Protein AF-A0AAD8PUP1-F1 (afdb_monomer_lite)

Secondary structure (DSSP, 8-state):
---SSEE-SS-SSEEP--TT--SSS-SSS-SS-HHHHHHHHHHHHHHH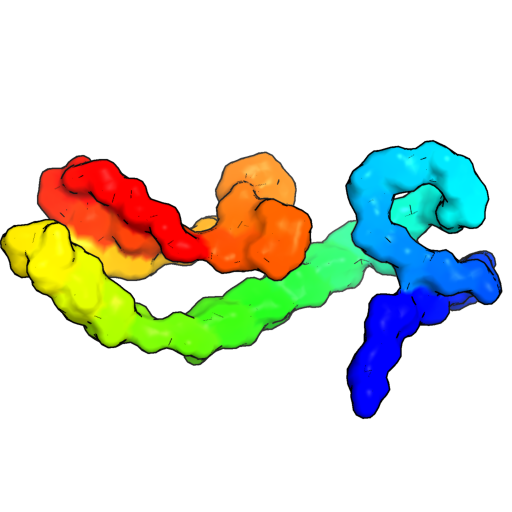HTT--HHHHHHHHHHHTTT--EEEEPPS-SSSTT--EETTEE--EEEETT-PPPEE-

Structure (mmCIF, N/CA/C/O backbone):
data_AF-A0AAD8PUP1-F1
#
_entry.id   AF-A0AAD8PUP1-F1
#
loop_
_atom_site.group_PDB
_atom_site.id
_atom_site.type_symbol
_atom_site.label_atom_id
_atom_site.label_alt_id
_atom_site.label_comp_id
_atom_site.label_asym_id
_atom_site.label_entity_id
_atom_site.label_seq_id
_atom_site.pdbx_PDB_ins_code
_atom_site.Cartn_x
_atom_site.Cartn_y
_atom_site.Cartn_z
_atom_site.occupancy
_atom_site.B_iso_or_equiv
_atom_site.auth_seq_id
_atom_site.auth_comp_id
_atom_site.auth_asym_id
_atom_site.auth_atom_id
_atom_site.pdbx_PDB_model_num
ATOM 1 N N . MET A 1 1 ? 16.115 -21.205 -10.615 1.00 34.59 1 MET A N 1
ATOM 2 C CA . MET A 1 1 ? 16.783 -20.201 -9.761 1.00 34.59 1 MET A CA 1
ATOM 3 C C . MET A 1 1 ? 16.860 -18.919 -10.560 1.00 34.59 1 MET A C 1
ATOM 5 O O . MET A 1 1 ? 17.543 -18.907 -11.572 1.00 34.59 1 MET A O 1
ATOM 9 N N . THR A 1 2 ? 16.087 -17.904 -10.184 1.00 38.31 2 THR A N 1
ATOM 10 C CA . THR A 1 2 ? 16.149 -16.584 -10.823 1.00 38.31 2 THR A CA 1
ATOM 11 C C . THR A 1 2 ? 17.519 -15.988 -10.531 1.00 38.31 2 THR A C 1
ATOM 13 O O . THR A 1 2 ? 17.938 -15.977 -9.370 1.00 38.31 2 THR A O 1
ATOM 16 N N . ASP A 1 3 ? 18.233 -15.577 -11.574 1.00 38.59 3 ASP A N 1
ATOM 17 C CA . ASP A 1 3 ? 19.596 -15.082 -11.439 1.00 38.59 3 ASP A CA 1
ATOM 18 C C . ASP A 1 3 ? 19.605 -13.853 -10.519 1.00 38.59 3 ASP A C 1
ATOM 20 O O . ASP A 1 3 ? 18.879 -12.881 -10.740 1.00 38.59 3 ASP A O 1
ATOM 24 N N . ARG A 1 4 ? 20.364 -13.931 -9.420 1.00 44.91 4 ARG A N 1
ATOM 25 C CA . ARG A 1 4 ? 20.435 -12.855 -8.413 1.00 44.91 4 ARG A CA 1
ATOM 26 C C . ARG A 1 4 ? 21.260 -11.671 -8.915 1.00 44.91 4 ARG A C 1
ATOM 28 O O . ARG A 1 4 ? 21.250 -10.612 -8.286 1.00 44.91 4 ARG A O 1
ATOM 35 N N . PHE A 1 5 ? 21.961 -11.848 -10.033 1.00 44.34 5 PHE A N 1
ATOM 36 C CA . PHE A 1 5 ? 22.876 -10.875 -10.598 1.00 44.34 5 PHE A CA 1
ATOM 37 C C . PHE A 1 5 ? 22.438 -10.500 -12.011 1.00 44.34 5 PHE A C 1
ATOM 39 O O . PHE A 1 5 ? 22.148 -11.351 -12.844 1.00 44.34 5 PHE A O 1
ATOM 46 N N . PHE A 1 6 ? 22.385 -9.197 -12.278 1.00 48.84 6 PHE A N 1
ATOM 47 C CA . PHE A 1 6 ? 22.143 -8.678 -13.618 1.00 48.84 6 PHE A CA 1
ATOM 48 C C . PHE A 1 6 ? 23.493 -8.517 -14.324 1.00 48.84 6 PHE A C 1
ATOM 50 O O . PHE A 1 6 ? 24.422 -7.929 -13.764 1.00 48.84 6 PHE A O 1
ATOM 57 N N . SER A 1 7 ? 23.615 -9.019 -15.551 1.00 50.31 7 SER A N 1
ATOM 58 C CA . SER A 1 7 ? 24.768 -8.742 -16.409 1.00 50.31 7 SER A CA 1
ATOM 59 C C . SER A 1 7 ? 24.590 -7.368 -17.061 1.00 50.31 7 SER A C 1
ATOM 61 O O . SER A 1 7 ? 23.663 -7.173 -17.848 1.00 50.31 7 SER A O 1
ATOM 63 N N . CYS A 1 8 ? 25.450 -6.398 -16.742 1.00 51.28 8 CYS A N 1
ATOM 64 C CA . CYS A 1 8 ? 25.446 -5.106 -17.430 1.00 51.28 8 CYS A CA 1
ATOM 65 C C . CYS A 1 8 ? 25.994 -5.279 -18.859 1.00 51.28 8 CYS A C 1
ATOM 67 O O . CYS A 1 8 ? 27.088 -5.801 -19.051 1.00 51.28 8 CYS A O 1
ATOM 69 N N . SER A 1 9 ? 25.263 -4.807 -19.872 1.00 54.06 9 SER A N 1
ATOM 70 C CA . SER A 1 9 ? 25.676 -4.883 -21.286 1.00 54.06 9 SER A CA 1
ATOM 71 C C . SER A 1 9 ? 26.865 -3.977 -21.638 1.00 54.06 9 SER A C 1
ATOM 73 O O . SER A 1 9 ? 27.459 -4.126 -22.700 1.00 54.06 9 SER A O 1
ATOM 75 N N . ILE A 1 10 ? 27.218 -3.044 -20.748 1.00 53.03 10 ILE A N 1
ATOM 76 C CA . ILE A 1 10 ? 28.288 -2.050 -20.940 1.00 53.03 10 ILE A CA 1
ATOM 77 C C . ILE A 1 10 ? 29.574 -2.456 -20.206 1.00 53.03 10 ILE A C 1
ATOM 79 O O . ILE A 1 10 ? 30.671 -2.092 -20.620 1.00 53.03 10 ILE A O 1
ATOM 83 N N . CYS A 1 11 ? 29.469 -3.229 -19.124 1.00 54.06 11 CYS A N 1
ATOM 84 C CA . CYS A 1 11 ? 30.627 -3.757 -18.417 1.00 54.06 11 CYS A CA 1
ATOM 85 C C . CYS A 1 11 ? 30.393 -5.221 -18.047 1.00 54.06 11 CYS A C 1
ATOM 87 O O . CYS A 1 11 ? 29.445 -5.551 -17.344 1.00 54.06 11 CYS A O 1
ATOM 89 N N . THR A 1 12 ? 31.314 -6.093 -18.445 1.00 54.91 12 THR A N 1
ATOM 90 C CA . THR A 1 12 ? 31.331 -7.544 -18.178 1.00 54.91 12 THR A CA 1
ATOM 91 C C . THR A 1 12 ? 31.487 -7.919 -16.696 1.00 54.91 12 THR A C 1
ATOM 93 O O . THR A 1 12 ? 31.770 -9.070 -16.372 1.00 54.91 12 THR A O 1
ATOM 96 N N . ARG A 1 13 ? 31.323 -6.964 -15.771 1.00 51.47 13 ARG A N 1
ATOM 97 C CA . ARG A 1 13 ? 31.446 -7.179 -14.327 1.00 51.47 13 ARG A CA 1
ATOM 98 C C . ARG A 1 13 ? 30.069 -7.366 -13.680 1.00 51.47 13 ARG A C 1
ATOM 100 O O . ARG A 1 13 ? 29.150 -6.612 -14.007 1.00 51.47 13 ARG A O 1
ATOM 107 N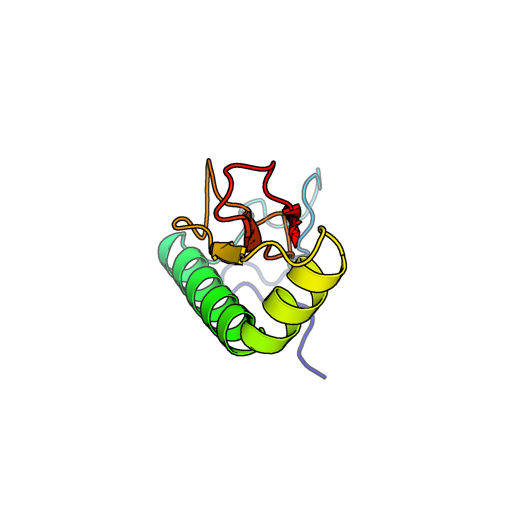 N . PRO A 1 14 ? 29.927 -8.310 -12.733 1.00 48.22 14 PRO A N 1
ATOM 108 C CA . PRO A 1 14 ? 28.686 -8.495 -11.989 1.00 48.22 14 PRO A CA 1
ATOM 109 C C . PRO A 1 14 ? 28.384 -7.248 -11.146 1.00 48.22 14 PRO A C 1
ATOM 111 O O . PRO A 1 14 ? 29.235 -6.770 -10.396 1.00 48.22 14 PRO A O 1
ATOM 114 N N . SER A 1 15 ? 27.176 -6.696 -11.275 1.00 50.94 15 SER A N 1
ATOM 115 C CA . SER A 1 15 ? 26.731 -5.548 -10.478 1.00 50.94 15 SER A CA 1
ATOM 116 C C . SER A 1 15 ? 26.015 -6.018 -9.210 1.00 50.94 15 SER A C 1
ATOM 118 O O . SER A 1 15 ? 24.991 -6.697 -9.302 1.00 50.94 15 SER A O 1
ATOM 120 N N . ALA A 1 16 ? 26.521 -5.636 -8.034 1.00 45.00 16 ALA A N 1
ATOM 121 C CA . ALA A 1 16 ? 25.830 -5.818 -6.758 1.00 45.00 16 ALA A CA 1
ATOM 122 C C . ALA A 1 16 ? 25.029 -4.555 -6.395 1.00 45.00 16 ALA A C 1
ATOM 124 O O . ALA A 1 16 ? 25.530 -3.436 -6.517 1.00 45.00 16 ALA A O 1
ATOM 125 N N . ARG A 1 17 ? 23.781 -4.735 -5.939 1.00 50.84 17 ARG A N 1
ATOM 126 C CA . ARG A 1 17 ? 22.926 -3.653 -5.424 1.00 50.84 17 ARG A CA 1
ATOM 127 C C . ARG A 1 17 ? 23.346 -3.314 -3.990 1.00 50.84 17 ARG A C 1
ATOM 129 O O . ARG A 1 17 ? 22.765 -3.852 -3.053 1.00 50.84 17 ARG A O 1
ATOM 136 N N . THR A 1 18 ? 24.330 -2.435 -3.804 1.00 42.44 18 THR A N 1
ATOM 137 C CA . THR A 1 18 ? 24.709 -1.979 -2.455 1.00 42.44 18 THR A CA 1
ATOM 138 C C . THR A 1 18 ? 24.800 -0.461 -2.389 1.00 42.44 18 THR A C 1
ATOM 140 O O . THR A 1 18 ? 25.636 0.155 -3.050 1.00 42.44 18 THR A O 1
ATOM 143 N N . VAL A 1 19 ? 23.972 0.143 -1.534 1.00 41.91 19 VAL A N 1
ATOM 144 C CA . VAL A 1 19 ? 24.102 1.551 -1.140 1.00 41.91 19 VAL A CA 1
ATOM 145 C C . VAL A 1 19 ? 25.364 1.676 -0.280 1.00 41.91 19 VAL A C 1
ATOM 147 O O . VAL A 1 19 ? 25.449 1.062 0.779 1.00 41.91 19 VAL A O 1
ATOM 150 N N . GLY A 1 20 ? 26.362 2.436 -0.744 1.00 45.81 20 GLY A N 1
ATOM 151 C CA . GLY A 1 20 ? 27.576 2.749 0.029 1.00 45.81 20 GLY A CA 1
ATOM 152 C C . GLY A 1 20 ? 28.872 2.037 -0.384 1.00 45.81 20 GLY A C 1
ATOM 153 O O . GLY A 1 20 ? 29.895 2.236 0.267 1.00 45.81 20 GLY A O 1
ATOM 154 N N . ALA A 1 21 ? 28.888 1.260 -1.469 1.00 42.56 21 ALA A N 1
ATOM 155 C CA . ALA A 1 21 ? 30.123 0.637 -1.945 1.00 42.56 21 ALA A CA 1
ATOM 156 C C . ALA A 1 21 ? 31.086 1.675 -2.562 1.00 42.56 21 ALA A C 1
ATOM 158 O O . ALA A 1 21 ? 30.937 2.101 -3.710 1.00 42.56 21 ALA A O 1
ATOM 159 N N . ARG A 1 22 ? 32.094 2.088 -1.787 1.00 42.31 22 ARG A N 1
ATOM 160 C CA . ARG A 1 22 ? 33.301 2.746 -2.303 1.00 42.31 22 ARG A CA 1
ATOM 161 C C . ARG A 1 22 ? 34.251 1.667 -2.829 1.00 42.31 22 ARG A C 1
ATOM 163 O O . ARG A 1 22 ? 34.751 0.875 -2.043 1.00 42.31 22 ARG A O 1
ATOM 170 N N . GLY A 1 23 ? 34.525 1.692 -4.133 1.00 48.81 23 GLY A N 1
ATOM 171 C CA . GLY A 1 23 ? 35.578 0.890 -4.769 1.00 48.81 23 GLY A CA 1
ATOM 172 C C . GLY A 1 23 ? 35.055 -0.221 -5.685 1.00 48.81 23 GLY A C 1
ATOM 173 O O . GLY A 1 23 ? 34.202 -1.010 -5.302 1.00 48.81 23 GLY A O 1
ATOM 174 N N . ASP A 1 24 ? 35.569 -0.235 -6.915 1.00 48.88 24 ASP A N 1
ATOM 175 C CA . ASP A 1 24 ? 35.588 -1.318 -7.919 1.00 48.88 24 ASP A CA 1
ATOM 176 C C . ASP A 1 24 ? 34.285 -1.901 -8.492 1.00 48.88 24 ASP A C 1
ATOM 178 O O . ASP A 1 24 ? 34.334 -2.715 -9.422 1.00 48.88 24 ASP A O 1
ATOM 182 N N . ILE A 1 25 ? 33.124 -1.417 -8.059 1.00 52.06 25 ILE A N 1
ATOM 183 C CA . ILE A 1 25 ? 31.838 -1.663 -8.727 1.00 52.06 25 ILE A CA 1
ATOM 184 C C . ILE A 1 25 ? 31.678 -0.654 -9.873 1.00 52.06 25 ILE A C 1
ATOM 186 O O . ILE A 1 25 ? 32.131 0.489 -9.759 1.00 52.06 25 ILE A O 1
ATOM 190 N N . CYS A 1 26 ? 31.065 -1.061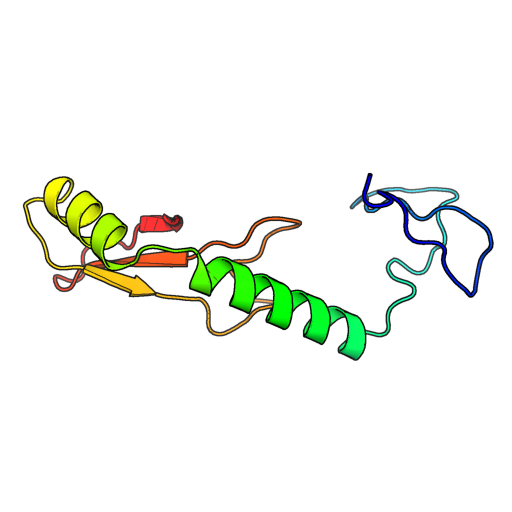 -10.995 1.00 50.34 26 CYS A N 1
ATOM 191 C CA . CYS A 1 26 ? 30.731 -0.148 -12.091 1.00 50.34 26 CYS A CA 1
ATOM 192 C C . CYS A 1 26 ? 30.125 1.138 -11.511 1.00 50.34 26 CYS A C 1
ATOM 194 O O . CYS A 1 26 ? 29.069 1.107 -10.883 1.00 50.34 26 CYS A O 1
ATOM 196 N N . ARG A 1 27 ? 30.819 2.271 -11.683 1.00 48.12 27 ARG A N 1
ATOM 197 C CA . ARG A 1 27 ? 30.460 3.549 -11.042 1.00 48.12 27 ARG A CA 1
ATOM 198 C C . ARG A 1 27 ? 29.111 4.110 -11.509 1.00 48.12 27 ARG A C 1
ATOM 200 O O . ARG A 1 27 ? 28.671 5.130 -10.987 1.00 48.12 27 ARG A O 1
ATOM 207 N N . ARG A 1 28 ? 28.446 3.469 -12.474 1.00 46.75 28 ARG A N 1
ATOM 208 C CA . ARG A 1 28 ? 27.072 3.788 -12.868 1.00 46.75 28 ARG A CA 1
ATOM 209 C C . ARG A 1 28 ? 26.134 2.837 -12.140 1.00 46.75 28 ARG A C 1
ATOM 211 O O . ARG A 1 28 ? 25.967 1.688 -12.529 1.00 46.75 28 ARG A O 1
ATOM 218 N N . HIS A 1 29 ? 25.567 3.362 -11.058 1.00 44.50 29 HIS A N 1
ATOM 219 C CA . HIS A 1 29 ? 24.769 2.669 -10.048 1.00 44.50 29 HIS A CA 1
ATOM 220 C C . HIS A 1 29 ? 23.611 1.820 -10.598 1.00 44.50 29 HIS A C 1
ATOM 222 O O . HIS A 1 29 ? 23.150 0.926 -9.907 1.00 44.50 29 HIS A O 1
ATOM 228 N N . PHE A 1 30 ? 23.166 2.040 -11.830 1.00 50.12 30 PHE A N 1
ATOM 229 C CA . PHE A 1 30 ? 22.224 1.191 -12.541 1.00 50.12 30 PHE A CA 1
ATOM 230 C C . PHE A 1 30 ? 22.561 1.326 -14.033 1.00 50.12 30 PHE A C 1
ATOM 232 O O . PHE A 1 30 ? 22.552 2.433 -14.560 1.00 50.12 30 PHE A O 1
ATOM 239 N N . CYS A 1 31 ? 22.858 0.235 -14.747 1.00 55.06 31 CYS A N 1
ATOM 240 C CA . CYS A 1 31 ? 22.916 0.255 -16.222 1.00 55.06 31 CYS A CA 1
ATOM 241 C C . CYS A 1 31 ? 21.504 0.316 -16.850 1.00 55.06 31 CYS A C 1
ATOM 243 O O . CYS A 1 31 ? 21.331 -0.008 -18.020 1.00 55.06 31 CYS A O 1
ATOM 245 N N . LEU A 1 32 ? 20.495 0.676 -16.054 1.00 61.06 32 LEU A N 1
ATOM 246 C CA . LEU A 1 32 ? 19.145 0.978 -16.495 1.00 61.06 32 LEU A CA 1
ATOM 247 C C . LEU A 1 32 ? 19.055 2.494 -16.584 1.00 61.06 32 LEU A C 1
ATOM 249 O O . LEU A 1 32 ? 19.421 3.181 -15.631 1.00 61.06 32 LEU A O 1
ATOM 253 N N . ASP A 1 33 ? 18.581 3.013 -17.711 1.00 77.81 33 ASP A N 1
ATOM 254 C CA . ASP A 1 33 ? 18.169 4.407 -17.752 1.00 77.81 33 ASP A CA 1
ATOM 255 C C . ASP A 1 33 ? 17.024 4.638 -16.747 1.00 77.81 33 ASP A C 1
ATOM 257 O O . ASP A 1 33 ? 16.261 3.723 -16.408 1.00 77.81 33 ASP A O 1
ATOM 261 N N . ASP A 1 34 ? 16.906 5.874 -16.265 1.00 75.88 34 ASP A N 1
ATOM 262 C CA . ASP A 1 34 ? 15.930 6.250 -15.243 1.00 75.88 34 ASP A CA 1
ATOM 263 C C . ASP A 1 34 ? 14.490 5.887 -15.628 1.00 75.88 34 ASP A C 1
ATOM 265 O O . ASP A 1 34 ? 13.683 5.580 -14.749 1.00 75.88 34 ASP A O 1
ATOM 269 N N . ALA A 1 35 ? 14.144 5.919 -16.920 1.00 80.94 35 ALA A N 1
ATOM 270 C CA . ALA A 1 35 ? 12.797 5.592 -17.372 1.00 80.94 35 ALA A CA 1
ATOM 271 C C . ALA A 1 35 ? 12.536 4.084 -17.265 1.00 80.94 35 ALA A C 1
ATOM 273 O O . ALA A 1 35 ? 11.504 3.680 -16.722 1.00 80.94 35 ALA A O 1
ATOM 274 N N . THR A 1 36 ? 13.489 3.253 -17.693 1.00 80.44 36 THR A N 1
ATOM 275 C CA . THR A 1 36 ? 13.405 1.794 -17.542 1.00 80.44 36 THR A CA 1
ATOM 276 C C . THR A 1 36 ? 13.343 1.387 -16.072 1.00 80.44 36 THR A C 1
ATOM 278 O O . THR A 1 36 ? 12.505 0.563 -15.700 1.00 80.44 36 THR A O 1
ATOM 281 N N . TYR A 1 37 ? 14.172 1.989 -15.215 1.00 78.94 37 TYR A N 1
ATOM 282 C CA . TYR A 1 37 ? 14.132 1.731 -13.774 1.00 78.94 37 TYR A CA 1
ATOM 283 C C . TYR A 1 37 ? 12.768 2.093 -13.167 1.00 78.94 37 TYR A C 1
ATOM 285 O O . TYR A 1 37 ? 12.154 1.268 -12.492 1.00 78.94 37 TYR A O 1
ATOM 293 N N . LYS A 1 38 ? 12.258 3.301 -13.446 1.00 81.31 38 LYS A N 1
ATOM 294 C CA . LYS A 1 38 ? 10.954 3.759 -12.940 1.00 81.31 38 LYS A CA 1
ATOM 295 C C . LYS A 1 38 ? 9.821 2.836 -13.364 1.00 81.31 38 LYS A C 1
ATOM 297 O O . LYS A 1 38 ? 8.976 2.517 -12.534 1.00 81.31 38 LYS A O 1
ATOM 302 N N . ARG A 1 39 ? 9.823 2.382 -14.621 1.00 84.31 39 ARG A N 1
ATOM 303 C CA . ARG A 1 39 ? 8.815 1.445 -15.126 1.00 84.31 39 ARG A CA 1
ATOM 304 C C . ARG A 1 39 ? 8.827 0.134 -14.340 1.00 84.31 39 ARG A C 1
ATOM 306 O O . ARG A 1 39 ? 7.787 -0.260 -13.834 1.00 84.31 39 ARG A O 1
ATOM 313 N N . LEU A 1 40 ? 9.999 -0.478 -14.155 1.00 83.69 40 LEU A N 1
ATOM 314 C CA . LEU A 1 40 ? 10.123 -1.731 -13.398 1.00 83.69 40 LEU A CA 1
ATOM 315 C C . LEU A 1 40 ? 9.641 -1.595 -11.948 1.00 83.69 40 LEU A C 1
ATOM 317 O O . LEU A 1 40 ? 9.002 -2.503 -11.426 1.00 83.69 40 LEU A O 1
ATOM 321 N N . ILE A 1 41 ? 9.926 -0.463 -11.298 1.00 82.94 41 ILE A N 1
ATOM 322 C CA . ILE A 1 41 ? 9.452 -0.200 -9.934 1.00 82.94 41 ILE A CA 1
ATOM 323 C C . ILE A 1 41 ? 7.931 -0.006 -9.896 1.00 82.94 41 ILE A C 1
ATOM 325 O O . ILE A 1 41 ? 7.280 -0.529 -8.995 1.00 82.94 41 ILE A O 1
ATOM 329 N N . ILE A 1 42 ? 7.350 0.713 -10.862 1.00 86.00 42 ILE A N 1
ATOM 330 C CA . ILE A 1 42 ? 5.893 0.894 -10.960 1.00 86.00 42 ILE A CA 1
ATOM 331 C C . ILE A 1 42 ? 5.193 -0.455 -11.160 1.00 86.00 42 ILE A C 1
ATOM 333 O O . ILE A 1 42 ? 4.227 -0.739 -10.451 1.00 86.00 42 ILE A O 1
ATOM 337 N N . ASP A 1 43 ? 5.705 -1.290 -12.066 1.00 87.62 43 ASP A N 1
ATOM 338 C CA . ASP A 1 43 ? 5.145 -2.614 -12.352 1.00 87.62 43 ASP A CA 1
ATOM 339 C C . ASP A 1 43 ? 5.206 -3.518 -11.112 1.00 87.62 43 ASP A C 1
ATOM 341 O O . ASP A 1 43 ? 4.214 -4.152 -10.743 1.00 87.62 43 ASP A O 1
ATOM 345 N N . GLU A 1 44 ? 6.347 -3.530 -10.415 1.00 86.88 44 GLU A N 1
ATOM 346 C CA . GLU A 1 44 ? 6.520 -4.326 -9.199 1.00 86.88 44 GLU A CA 1
ATOM 347 C C . GLU A 1 44 ? 5.604 -3.852 -8.063 1.00 86.88 44 GLU A C 1
ATOM 349 O O . GLU A 1 44 ? 4.957 -4.667 -7.406 1.00 86.88 44 GLU A O 1
ATOM 354 N N . ILE A 1 45 ? 5.470 -2.539 -7.858 1.00 87.38 45 ILE A N 1
ATOM 355 C CA . ILE A 1 45 ? 4.532 -1.988 -6.871 1.00 87.38 45 ILE A CA 1
ATOM 356 C C . ILE A 1 45 ? 3.090 -2.348 -7.235 1.00 87.38 45 ILE A C 1
ATOM 358 O O . ILE A 1 45 ? 2.318 -2.711 -6.349 1.00 87.38 45 ILE A O 1
ATOM 362 N N . GLY A 1 46 ? 2.718 -2.285 -8.515 1.00 89.50 46 GLY A N 1
ATOM 363 C CA . GLY A 1 46 ? 1.400 -2.715 -8.985 1.00 89.50 46 GLY A CA 1
ATOM 364 C C . GLY A 1 46 ? 1.124 -4.182 -8.650 1.00 89.50 46 GLY A C 1
ATOM 365 O O . GLY A 1 46 ? 0.073 -4.506 -8.095 1.00 89.50 46 GLY A O 1
ATOM 366 N N . ARG A 1 47 ? 2.106 -5.059 -8.895 1.00 90.94 47 ARG A N 1
ATOM 367 C CA . ARG A 1 47 ? 2.035 -6.485 -8.550 1.00 90.94 47 ARG A CA 1
ATOM 368 C C . ARG A 1 47 ? 1.891 -6.711 -7.044 1.00 90.94 47 ARG A C 1
ATOM 370 O O . ARG A 1 47 ? 1.124 -7.582 -6.636 1.00 90.94 47 ARG A O 1
ATOM 377 N N . LEU A 1 48 ? 2.627 -5.966 -6.219 1.00 89.50 48 LEU A N 1
ATOM 378 C CA . LEU A 1 48 ? 2.547 -6.064 -4.757 1.00 89.50 48 LEU A CA 1
ATOM 379 C C . LEU A 1 48 ? 1.195 -5.575 -4.232 1.00 89.50 48 LEU A C 1
ATOM 381 O O . LEU A 1 48 ? 0.589 -6.256 -3.412 1.00 89.50 48 LEU A O 1
ATOM 385 N N . ARG A 1 49 ? 0.675 -4.455 -4.752 1.00 91.00 49 ARG A N 1
ATOM 386 C CA . ARG A 1 49 ? -0.664 -3.949 -4.400 1.00 91.00 49 ARG A CA 1
ATOM 387 C C . ARG A 1 49 ? -1.753 -4.973 -4.686 1.00 91.00 49 ARG A C 1
ATOM 389 O O . ARG A 1 49 ? -2.591 -5.210 -3.830 1.00 91.00 49 ARG A O 1
ATOM 396 N N . ALA A 1 50 ? -1.693 -5.633 -5.841 1.00 91.94 50 ALA A N 1
ATOM 397 C CA . ALA A 1 50 ? -2.666 -6.656 -6.222 1.00 91.94 50 ALA A CA 1
ATOM 398 C C . ALA A 1 50 ? -2.671 -7.895 -5.302 1.00 91.94 50 ALA A C 1
ATOM 400 O O . ALA A 1 50 ? -3.625 -8.667 -5.330 1.00 91.94 50 ALA A O 1
ATOM 401 N N . GLN A 1 51 ? -1.618 -8.105 -4.505 1.00 93.00 51 GLN A N 1
ATOM 402 C CA . GLN A 1 51 ? -1.533 -9.201 -3.532 1.00 93.00 51 GLN A CA 1
ATOM 403 C C . GLN A 1 51 ? -2.054 -8.820 -2.140 1.00 93.00 51 GLN A C 1
ATOM 405 O O . GLN A 1 51 ? -2.191 -9.698 -1.290 1.00 93.00 51 GLN A O 1
ATOM 410 N N . ILE A 1 52 ? -2.327 -7.538 -1.883 1.00 92.94 52 ILE A N 1
ATOM 411 C CA . ILE A 1 52 ? -2.862 -7.088 -0.599 1.00 92.94 52 ILE A CA 1
ATOM 412 C C . ILE A 1 52 ? -4.360 -7.405 -0.560 1.00 92.94 52 ILE A C 1
ATOM 414 O O . ILE A 1 52 ? -5.142 -6.861 -1.337 1.00 92.94 52 ILE A O 1
ATOM 418 N N . ASP A 1 53 ? -4.776 -8.254 0.380 1.00 95.94 53 ASP A N 1
ATOM 419 C CA . ASP A 1 53 ? -6.194 -8.421 0.708 1.00 95.94 53 ASP A CA 1
ATOM 420 C C . ASP A 1 53 ? -6.654 -7.239 1.569 1.00 95.94 53 ASP A C 1
ATOM 422 O O . ASP A 1 53 ? -6.595 -7.269 2.803 1.00 95.94 53 ASP A O 1
ATOM 426 N N . GLU A 1 54 ? -7.101 -6.174 0.903 1.00 94.88 54 GLU A N 1
ATOM 427 C CA . GLU A 1 54 ? -7.513 -4.941 1.575 1.00 94.88 54 GLU A CA 1
ATOM 428 C C . GLU A 1 54 ? -8.633 -5.180 2.594 1.00 94.88 54 GLU A C 1
ATOM 430 O O . GLU A 1 54 ? -8.634 -4.592 3.674 1.00 94.88 54 GLU A O 1
ATOM 435 N N . LYS A 1 55 ? -9.570 -6.090 2.296 1.00 95.88 55 LYS A N 1
ATOM 436 C CA . LYS A 1 55 ? -10.697 -6.383 3.189 1.00 95.88 55 LYS A CA 1
ATOM 437 C C . LYS A 1 55 ? -10.233 -7.098 4.450 1.00 95.88 55 LYS A C 1
ATOM 439 O O . LYS A 1 55 ? -10.736 -6.805 5.536 1.00 95.88 55 LYS A O 1
ATOM 444 N N . ALA A 1 56 ? -9.315 -8.055 4.328 1.00 96.81 56 ALA A N 1
ATOM 445 C CA . ALA A 1 56 ? -8.743 -8.738 5.483 1.00 96.81 56 ALA A CA 1
ATOM 446 C C . ALA A 1 56 ? -7.927 -7.779 6.355 1.00 96.81 56 ALA A C 1
ATOM 448 O O . ALA A 1 56 ? -8.118 -7.766 7.571 1.00 96.81 56 ALA A O 1
ATOM 449 N N . VAL A 1 57 ? -7.092 -6.939 5.739 1.00 95.81 57 VAL A N 1
ATOM 450 C CA . VAL A 1 57 ? -6.286 -5.938 6.449 1.00 95.81 57 VAL A CA 1
ATOM 451 C C . VAL A 1 57 ? -7.173 -4.929 7.174 1.00 95.81 57 VAL A C 1
ATOM 453 O O . VAL A 1 57 ? -6.995 -4.734 8.373 1.00 95.81 57 VAL A O 1
ATOM 456 N N . CYS A 1 58 ? -8.158 -4.332 6.495 1.00 95.94 58 CYS A N 1
ATOM 457 C CA . CYS A 1 58 ? -9.052 -3.357 7.117 1.00 95.94 58 CYS A CA 1
ATOM 458 C C . CYS A 1 58 ? -9.849 -3.968 8.269 1.00 95.94 58 CYS A C 1
ATOM 460 O O . CYS A 1 58 ? -9.931 -3.374 9.335 1.00 95.94 58 CYS A O 1
ATOM 462 N N . ARG A 1 59 ? -10.378 -5.185 8.104 1.00 97.06 59 ARG A N 1
ATOM 463 C CA . ARG A 1 59 ? -11.096 -5.890 9.175 1.00 97.06 59 ARG A CA 1
ATOM 464 C C . ARG A 1 59 ? -10.214 -6.141 10.398 1.00 97.06 59 ARG A C 1
ATOM 466 O O . ARG A 1 59 ? -10.668 -5.918 11.516 1.00 97.06 59 ARG A O 1
ATOM 473 N N . LEU A 1 60 ? -8.969 -6.577 10.193 1.00 96.94 60 LEU A N 1
ATOM 474 C CA . LEU A 1 60 ? -8.024 -6.768 11.292 1.00 96.94 60 LEU A CA 1
ATOM 475 C C . LEU A 1 60 ? -7.693 -5.431 11.966 1.00 96.94 60 LEU A C 1
ATOM 477 O O . LEU A 1 60 ? -7.799 -5.319 13.182 1.00 96.94 60 LEU A O 1
ATOM 481 N N . ALA A 1 61 ? -7.345 -4.404 11.192 1.00 96.06 61 ALA A N 1
ATOM 482 C CA . ALA A 1 61 ? -6.988 -3.096 11.729 1.00 96.06 61 ALA A CA 1
ATOM 483 C C . ALA A 1 61 ? -8.143 -2.431 12.488 1.00 96.06 61 ALA A C 1
ATOM 485 O O . ALA A 1 61 ? -7.920 -1.878 13.560 1.00 96.06 61 ALA A O 1
ATOM 486 N N . SER A 1 62 ? -9.373 -2.543 11.983 1.00 95.50 62 SER A N 1
ATOM 487 C CA . SER A 1 62 ? -10.573 -2.100 12.690 1.00 95.50 62 SER A CA 1
ATOM 488 C C . SER A 1 62 ? -10.734 -2.832 14.022 1.00 95.50 62 SER A C 1
ATOM 490 O O . SER A 1 62 ? -10.878 -2.171 15.043 1.00 95.50 62 SER A O 1
ATOM 492 N N . SER A 1 63 ? -10.594 -4.163 14.053 1.00 96.75 63 SER A N 1
ATOM 493 C CA . SER A 1 63 ? -10.703 -4.933 15.307 1.00 96.75 63 SER A CA 1
ATOM 494 C C . SER A 1 63 ? -9.646 -4.563 16.358 1.00 96.75 63 SER A C 1
ATOM 496 O O . SER A 1 63 ? -9.875 -4.715 17.553 1.00 96.75 63 SER A O 1
ATOM 498 N N . LEU A 1 64 ? -8.488 -4.061 15.918 1.00 95.75 64 LEU A N 1
ATOM 499 C CA . LEU A 1 64 ? -7.393 -3.623 16.787 1.00 95.75 64 LEU A CA 1
ATOM 500 C C . LEU A 1 64 ? -7.524 -2.160 17.235 1.00 95.75 64 LEU A C 1
ATOM 502 O O . LEU A 1 64 ? -6.760 -1.724 18.093 1.00 95.75 64 LEU A O 1
ATOM 506 N N . ASN A 1 65 ? -8.441 -1.397 16.641 1.00 94.50 65 ASN A N 1
ATOM 507 C CA . ASN A 1 65 ? -8.626 0.030 16.890 1.00 94.50 65 ASN A CA 1
ATOM 508 C C . ASN A 1 65 ? -10.101 0.334 17.188 1.00 94.50 65 ASN A C 1
ATOM 510 O O . ASN A 1 65 ? -10.703 1.174 16.525 1.00 94.50 65 ASN A O 1
ATOM 514 N N . ASP A 1 66 ? -10.692 -0.384 18.144 1.00 94.69 66 ASP A N 1
ATOM 515 C CA . ASP A 1 66 ? -12.057 -0.150 18.640 1.00 94.69 66 ASP A CA 1
ATOM 516 C C . ASP A 1 66 ? -13.136 -0.142 17.537 1.00 94.69 66 ASP A C 1
ATOM 518 O O . ASP A 1 66 ? -13.999 0.736 17.489 1.00 94.69 66 ASP A O 1
ATOM 522 N N . ASP A 1 67 ? -13.047 -1.091 16.600 1.00 94.81 67 ASP A N 1
ATOM 523 C CA . ASP A 1 67 ? -13.949 -1.257 15.449 1.00 94.81 67 ASP A CA 1
ATOM 524 C C . ASP A 1 67 ? -14.039 -0.034 14.517 1.00 94.81 67 ASP A C 1
ATOM 526 O O . ASP A 1 67 ? -14.962 0.106 13.706 1.00 94.81 67 ASP A O 1
ATOM 530 N N . LYS A 1 68 ? -13.042 0.855 14.566 1.00 93.69 68 LYS A N 1
ATOM 531 C CA . LYS A 1 68 ? -13.001 2.042 13.710 1.00 93.69 68 LYS A CA 1
ATOM 532 C C . LYS A 1 68 ? -12.815 1.666 12.250 1.00 93.69 68 LYS A C 1
ATOM 534 O O . LYS A 1 68 ? -11.883 0.949 11.880 1.00 93.69 68 LYS A O 1
ATOM 539 N N . CYS A 1 69 ? -13.666 2.224 11.394 1.00 94.69 69 CYS A N 1
ATOM 540 C CA . CYS A 1 69 ? -13.550 2.071 9.948 1.00 94.69 69 CYS A CA 1
ATOM 541 C C . CYS A 1 69 ? -12.205 2.609 9.445 1.00 94.69 69 CYS A C 1
ATOM 543 O O . CYS A 1 69 ? -11.718 3.652 9.894 1.00 94.69 69 CYS A O 1
ATOM 545 N N . CYS A 1 70 ? -11.615 1.898 8.489 1.00 96.19 70 CYS A N 1
ATOM 546 C CA . CYS A 1 70 ? -10.351 2.281 7.886 1.00 96.19 70 CYS A CA 1
ATOM 547 C C . CYS A 1 70 ? -10.289 1.919 6.403 1.00 96.19 70 CYS A C 1
ATOM 549 O O . CYS A 1 70 ? -11.052 1.087 5.914 1.00 96.19 70 CYS A O 1
ATOM 551 N N . VAL A 1 71 ? -9.357 2.554 5.699 1.00 96.06 71 VAL A N 1
ATOM 552 C CA . VAL A 1 71 ? -9.032 2.288 4.295 1.00 96.06 71 VAL A CA 1
ATOM 553 C C . VAL A 1 71 ? -7.526 2.158 4.131 1.00 96.06 71 VAL A C 1
ATOM 555 O O . VAL A 1 71 ? -6.761 2.784 4.871 1.00 96.06 71 VAL A O 1
ATOM 558 N N . ILE A 1 72 ? -7.093 1.379 3.143 1.00 95.31 72 ILE A N 1
ATOM 559 C CA . ILE A 1 72 ? -5.685 1.343 2.755 1.00 95.31 72 ILE A CA 1
ATOM 560 C C . ILE A 1 72 ? -5.401 2.506 1.809 1.00 95.31 72 ILE A C 1
ATOM 562 O O . ILE A 1 72 ? -6.062 2.709 0.794 1.00 95.31 72 ILE A O 1
ATOM 566 N N . GLU A 1 73 ? -4.397 3.292 2.160 1.00 92.94 73 GLU A N 1
ATOM 567 C CA . GLU A 1 73 ? -3.840 4.354 1.348 1.00 92.94 73 GLU A CA 1
ATOM 568 C C . GLU A 1 73 ? -2.534 3.879 0.712 1.00 92.94 73 GLU A C 1
ATOM 570 O O . GLU A 1 73 ? -1.536 3.603 1.388 1.00 92.94 73 GLU A O 1
ATOM 575 N N . HIS A 1 74 ? -2.523 3.844 -0.617 1.00 90.38 74 HIS A N 1
ATOM 576 C CA . HIS A 1 74 ? -1.322 3.573 -1.387 1.00 90.38 74 HIS A CA 1
ATOM 577 C C . HIS A 1 74 ? -0.603 4.879 -1.762 1.00 90.38 74 HIS A C 1
ATOM 579 O O . HIS A 1 74 ? -1.251 5.817 -2.228 1.00 90.38 74 HIS A O 1
ATOM 585 N N . PRO A 1 75 ? 0.737 4.945 -1.650 1.00 83.56 75 PRO A N 1
ATOM 586 C CA . PRO A 1 75 ? 1.501 6.117 -2.068 1.00 83.56 75 PRO A CA 1
ATOM 587 C C . PRO A 1 75 ? 1.256 6.457 -3.539 1.00 83.56 75 PRO A C 1
ATOM 589 O O . PRO A 1 75 ? 1.306 5.581 -4.407 1.00 83.56 75 PRO A O 1
ATOM 592 N N . SER A 1 76 ? 1.054 7.737 -3.842 1.00 80.25 76 SER A N 1
ATOM 593 C CA . SER A 1 76 ? 0.922 8.216 -5.223 1.00 80.25 76 SER A CA 1
ATOM 594 C C . SER A 1 76 ? 2.249 8.168 -5.986 1.00 80.25 76 SER A C 1
ATOM 596 O O . SER A 1 76 ? 2.260 7.997 -7.204 1.00 80.25 76 SER A O 1
ATOM 598 N N . LYS A 1 77 ? 3.377 8.268 -5.271 1.00 80.12 77 LYS A N 1
ATOM 599 C CA . LYS A 1 77 ? 4.726 8.194 -5.836 1.00 80.12 77 LYS A CA 1
ATOM 600 C C . LYS A 1 77 ? 5.373 6.840 -5.561 1.00 80.12 77 LYS A C 1
ATOM 602 O O . LYS A 1 77 ? 5.491 6.410 -4.416 1.00 80.12 77 LYS A O 1
ATOM 607 N N . ALA A 1 78 ? 5.844 6.215 -6.634 1.00 72.31 78 ALA A N 1
ATOM 608 C CA . ALA A 1 78 ? 6.614 4.972 -6.619 1.00 72.31 78 ALA A CA 1
ATOM 609 C C . ALA A 1 78 ? 8.126 5.186 -6.422 1.00 72.31 78 ALA A C 1
ATOM 611 O O . ALA A 1 78 ? 8.838 4.251 -6.082 1.00 72.31 78 ALA A O 1
ATOM 612 N N . VAL A 1 79 ? 8.626 6.397 -6.688 1.00 71.94 79 VAL A N 1
ATOM 613 C CA . VAL A 1 79 ? 10.047 6.754 -6.586 1.00 71.94 79 VAL A CA 1
ATOM 614 C C . VAL A 1 79 ? 10.203 8.199 -6.109 1.00 71.94 79 VAL A C 1
ATOM 616 O O . VAL A 1 79 ? 9.351 9.044 -6.386 1.00 71.94 79 VAL A O 1
ATOM 619 N N . GLY A 1 80 ? 11.332 8.502 -5.467 1.00 70.62 80 GLY A N 1
ATOM 620 C CA . GLY A 1 80 ? 11.723 9.867 -5.108 1.00 70.62 80 GLY A CA 1
ATOM 621 C C . GLY A 1 80 ? 11.144 10.363 -3.782 1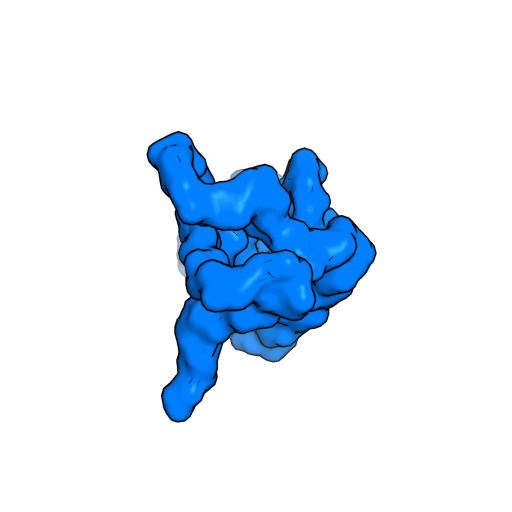.00 70.62 80 GLY A C 1
ATOM 622 O O . GLY A 1 80 ? 10.650 9.584 -2.966 1.00 70.62 80 GLY A O 1
ATOM 623 N N . LEU A 1 81 ? 11.253 11.675 -3.558 1.00 67.12 81 LEU A N 1
ATOM 624 C CA . LEU A 1 81 ? 10.757 12.327 -2.347 1.00 67.12 81 LEU A CA 1
ATOM 625 C C . LEU A 1 81 ? 9.246 12.080 -2.201 1.00 67.12 81 LEU A C 1
ATOM 627 O O . LEU A 1 81 ? 8.506 12.183 -3.183 1.00 67.12 81 LEU A O 1
ATOM 631 N N . ASP A 1 82 ? 8.823 11.742 -0.984 1.00 69.69 82 ASP A N 1
ATOM 632 C CA . ASP A 1 82 ? 7.462 11.329 -0.598 1.00 69.69 82 ASP A CA 1
ATOM 633 C C . ASP A 1 82 ? 7.036 9.920 -1.041 1.00 69.69 82 ASP A C 1
ATOM 635 O O . ASP A 1 82 ? 5.894 9.520 -0.805 1.00 69.69 82 ASP A O 1
ATOM 639 N N . SER A 1 83 ? 7.927 9.138 -1.658 1.00 73.75 83 SER A N 1
ATOM 640 C CA . SER A 1 83 ? 7.667 7.707 -1.828 1.00 73.75 83 SER A CA 1
ATOM 641 C C . SER A 1 83 ? 7.800 6.984 -0.481 1.00 73.75 83 SER A C 1
ATOM 643 O O . SER A 1 83 ? 8.740 7.224 0.275 1.00 73.75 83 SER A O 1
ATOM 645 N N . LEU A 1 84 ? 6.871 6.070 -0.179 1.00 72.19 84 LEU A N 1
ATOM 646 C CA . LEU A 1 84 ? 7.014 5.120 0.938 1.00 72.19 84 LEU A CA 1
ATOM 647 C C . LEU A 1 84 ? 7.731 3.839 0.497 1.00 72.19 84 LEU A C 1
ATOM 649 O O . LEU A 1 84 ? 7.472 2.748 0.997 1.00 72.19 84 LEU A O 1
ATOM 653 N N . THR A 1 85 ? 8.605 3.965 -0.494 1.00 69.69 85 THR A N 1
ATOM 654 C CA . THR A 1 85 ? 9.393 2.866 -1.038 1.00 69.69 85 THR A CA 1
ATOM 655 C C . THR A 1 85 ? 10.831 3.058 -0.589 1.00 69.69 85 THR A C 1
ATOM 657 O O . THR A 1 85 ? 11.476 4.033 -0.973 1.00 69.69 85 THR A O 1
ATOM 660 N N . GLY A 1 86 ? 11.325 2.152 0.252 1.00 62.22 86 GLY A N 1
ATOM 661 C CA . GLY A 1 86 ? 12.678 2.199 0.802 1.00 62.22 86 GLY A CA 1
ATOM 662 C C . GLY A 1 86 ? 13.461 0.963 0.384 1.00 62.22 86 GLY A C 1
ATOM 663 O O . GLY A 1 86 ? 13.086 -0.152 0.741 1.00 62.22 86 GLY A O 1
ATOM 664 N N . CYS A 1 87 ? 14.555 1.143 -0.359 1.00 62.91 87 CYS A N 1
ATOM 665 C CA . CYS A 1 87 ? 15.372 0.047 -0.893 1.00 62.91 87 CYS A CA 1
ATOM 666 C C . CYS A 1 87 ? 14.535 -1.017 -1.636 1.00 62.91 87 CYS A C 1
ATOM 668 O O . CYS A 1 87 ? 14.156 -0.798 -2.782 1.00 62.91 87 CYS A O 1
ATOM 670 N N . ALA A 1 88 ? 14.282 -2.168 -1.004 1.00 63.34 88 ALA A N 1
ATOM 671 C CA . ALA A 1 88 ? 13.552 -3.300 -1.577 1.00 63.34 88 ALA A CA 1
ATOM 672 C C . ALA A 1 88 ? 12.111 -3.442 -1.045 1.00 63.34 88 ALA A C 1
ATOM 674 O O . ALA A 1 88 ? 11.450 -4.422 -1.374 1.00 63.34 88 ALA A O 1
ATOM 675 N N . ASN A 1 89 ? 11.630 -2.497 -0.231 1.00 77.12 89 ASN A N 1
ATOM 676 C CA . ASN A 1 89 ? 10.341 -2.604 0.449 1.00 77.12 89 ASN A CA 1
ATOM 677 C C . ASN A 1 89 ? 9.329 -1.592 -0.097 1.00 77.12 89 ASN A C 1
ATOM 679 O O . ASN A 1 89 ? 9.643 -0.415 -0.299 1.00 77.12 89 ASN A O 1
ATOM 683 N N . TYR A 1 90 ? 8.103 -2.070 -0.302 1.00 85.12 90 TYR A N 1
ATOM 684 C CA . TYR A 1 90 ? 6.923 -1.263 -0.582 1.00 85.12 90 TYR A CA 1
ATOM 685 C C . TYR A 1 90 ? 6.091 -1.153 0.694 1.00 85.12 90 TYR A C 1
ATOM 687 O O . TYR A 1 90 ? 5.734 -2.186 1.256 1.00 85.12 90 TYR A O 1
ATOM 695 N N . HIS A 1 91 ? 5.766 0.073 1.109 1.00 88.62 91 HIS A N 1
ATOM 696 C CA . HIS A 1 91 ? 4.855 0.316 2.224 1.00 88.62 91 HIS A CA 1
ATOM 697 C C . HIS A 1 91 ? 3.560 1.002 1.771 1.00 88.62 91 HIS A C 1
ATOM 699 O O . HIS A 1 91 ? 3.547 1.838 0.857 1.00 88.62 91 HIS A O 1
ATOM 705 N N . ALA A 1 92 ? 2.469 0.674 2.453 1.00 91.69 92 ALA A N 1
ATOM 706 C CA . ALA A 1 92 ? 1.174 1.335 2.389 1.00 91.69 92 ALA A CA 1
ATOM 707 C C . ALA A 1 92 ? 0.801 1.892 3.773 1.00 91.69 92 ALA A C 1
ATOM 709 O O . ALA A 1 92 ? 1.496 1.682 4.767 1.00 91.69 92 ALA A O 1
ATOM 710 N N . ARG A 1 93 ? -0.286 2.661 3.843 1.00 93.56 93 ARG A N 1
ATOM 711 C CA . ARG A 1 93 ? -0.808 3.183 5.109 1.00 93.56 93 ARG A CA 1
ATOM 712 C C . ARG A 1 93 ? -2.225 2.705 5.346 1.00 93.56 93 ARG A C 1
ATOM 714 O O . ARG A 1 93 ? -2.991 2.565 4.403 1.00 93.56 93 ARG A O 1
ATOM 721 N N . ILE A 1 94 ? -2.591 2.523 6.604 1.00 95.88 94 ILE A N 1
ATOM 722 C CA . ILE A 1 94 ? -3.979 2.340 7.022 1.00 95.88 94 ILE A CA 1
ATOM 723 C C . ILE A 1 94 ? -4.456 3.677 7.569 1.00 95.88 94 ILE A C 1
ATOM 725 O O . ILE A 1 94 ? -3.876 4.199 8.521 1.00 95.88 94 ILE A O 1
ATOM 729 N N . ARG A 1 95 ? -5.488 4.249 6.951 1.00 95.94 95 ARG A N 1
ATOM 730 C CA . ARG A 1 95 ? -6.083 5.523 7.355 1.00 95.94 95 ARG 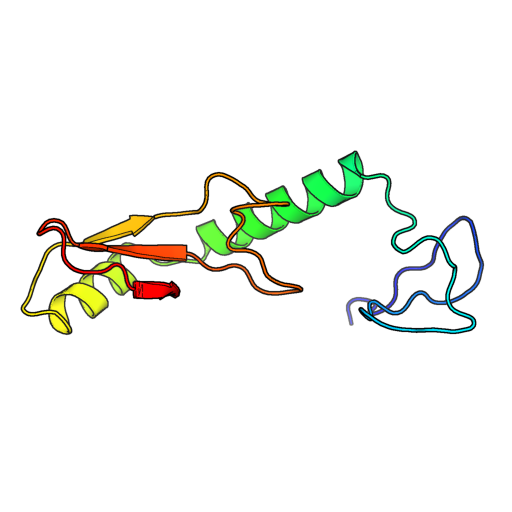A CA 1
ATOM 731 C C . ARG A 1 95 ? -7.438 5.264 7.993 1.00 95.94 95 ARG A C 1
ATOM 733 O O . ARG A 1 95 ? -8.318 4.689 7.355 1.00 95.94 95 ARG A O 1
ATOM 740 N N . PHE A 1 96 ? -7.608 5.707 9.230 1.00 95.06 96 PHE A N 1
ATOM 741 C CA . PHE A 1 96 ? -8.875 5.590 9.944 1.00 95.06 96 PHE A CA 1
ATOM 742 C C . PHE A 1 96 ? -9.793 6.769 9.616 1.00 95.06 96 PHE A C 1
ATOM 744 O O . PHE A 1 96 ? -9.338 7.898 9.422 1.00 95.06 96 PHE A O 1
ATOM 751 N N . SER A 1 97 ? -11.094 6.503 9.526 1.00 92.06 97 SER A N 1
ATOM 752 C CA . SER A 1 97 ? -12.100 7.505 9.149 1.00 92.06 97 SER A CA 1
ATOM 753 C C . SER A 1 97 ? -12.332 8.577 10.218 1.00 92.06 97 SER A C 1
ATOM 755 O O . SER A 1 97 ? -12.880 9.630 9.912 1.00 92.06 97 SER A O 1
ATOM 757 N N . ASP A 1 98 ? -11.916 8.325 11.457 1.00 90.56 98 ASP A N 1
ATOM 758 C CA . ASP A 1 98 ? -12.073 9.221 12.606 1.00 90.56 98 ASP A CA 1
ATOM 759 C C . ASP A 1 98 ? -10.949 10.268 12.728 1.00 90.56 98 ASP A C 1
ATOM 761 O O . ASP A 1 98 ? -10.952 11.075 13.654 1.00 90.56 98 ASP A O 1
ATOM 765 N N . GLY A 1 99 ? -9.974 10.250 11.813 1.00 88.25 99 GLY A N 1
ATOM 766 C CA . GLY A 1 99 ? -8.801 11.120 11.872 1.00 88.25 99 GLY A CA 1
ATOM 767 C C . GLY A 1 99 ? -7.709 10.640 12.834 1.00 88.25 99 GLY A C 1
ATOM 768 O O . GLY A 1 99 ? -6.738 11.369 13.040 1.00 88.25 99 GLY A O 1
ATOM 769 N N . SER A 1 100 ? -7.825 9.428 13.394 1.00 90.69 100 SER A N 1
ATOM 770 C CA . SER A 1 100 ? -6.742 8.804 14.161 1.00 90.69 100 SER A CA 1
ATOM 771 C C . SER A 1 100 ? -5.455 8.696 13.329 1.00 90.69 100 SER A C 1
ATOM 773 O O . SER A 1 100 ? -5.514 8.610 12.095 1.00 90.69 100 SER A O 1
ATOM 775 N N . PRO A 1 101 ? -4.276 8.651 13.983 1.00 93.38 101 PRO A N 1
ATOM 776 C CA . PRO A 1 101 ? -3.006 8.489 13.289 1.00 93.38 101 PRO A CA 1
ATOM 777 C C . PRO A 1 101 ? -3.005 7.274 12.359 1.00 93.38 101 PRO A C 1
ATOM 779 O O . PRO A 1 101 ? -3.429 6.182 12.737 1.00 93.38 101 PRO A O 1
ATOM 782 N N . SER A 1 102 ? -2.493 7.461 11.144 1.00 93.62 102 SER A N 1
ATOM 783 C CA . SER A 1 102 ? -2.363 6.371 10.180 1.00 93.62 102 SER A CA 1
ATOM 784 C C . SER A 1 102 ? -1.311 5.357 10.621 1.00 93.62 102 SER A C 1
ATOM 786 O O . SER A 1 102 ? -0.243 5.754 11.094 1.00 93.62 102 SER A O 1
ATOM 788 N N . TRP A 1 103 ? -1.555 4.073 10.380 1.00 94.25 103 TRP A N 1
ATOM 789 C CA . TRP A 1 103 ? -0.565 3.018 10.623 1.00 94.25 103 TRP A CA 1
ATOM 790 C C . TRP A 1 103 ? 0.228 2.709 9.356 1.00 94.25 103 TRP A C 1
ATOM 792 O O . TRP A 1 103 ? -0.315 2.795 8.256 1.00 94.25 103 TRP A O 1
ATOM 802 N N . LEU A 1 104 ? 1.508 2.366 9.504 1.00 90.56 104 LEU A N 1
ATOM 803 C CA . LEU A 1 104 ? 2.363 1.944 8.394 1.00 90.56 104 LEU A CA 1
ATOM 804 C C . LEU A 1 104 ? 2.294 0.421 8.248 1.00 90.56 104 LEU A C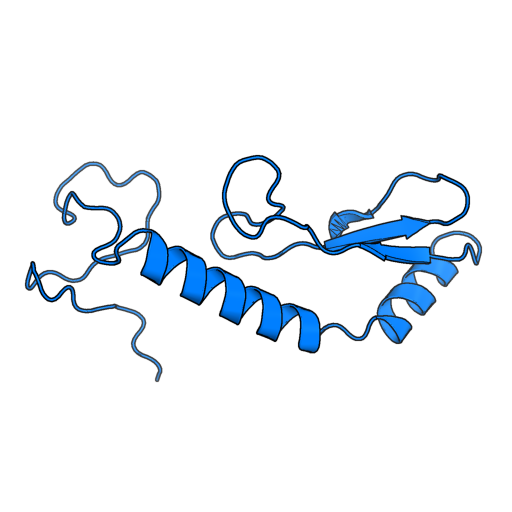 1
ATOM 806 O O . LEU A 1 104 ? 2.405 -0.293 9.245 1.00 90.56 104 LEU A O 1
ATOM 810 N N . MET A 1 105 ? 2.132 -0.043 7.012 1.00 85.81 105 MET A N 1
ATOM 811 C CA . MET A 1 105 ? 2.181 -1.448 6.614 1.00 85.81 105 MET A CA 1
ATOM 812 C C . MET A 1 105 ? 3.296 -1.619 5.589 1.00 85.81 105 MET A C 1
ATOM 814 O O . MET A 1 105 ? 3.204 -0.962 4.533 1.00 85.81 105 MET A O 1
#

Sequence (105 aa):
MTDRFFSCSICTRPSARTVGARGDICRRHFCLDDATYKRLIIDEIGRLRAQIDEKAVCRLASSLNDDKCCVIEHPSKAVGLDSLTGCANYHARIRFSDGSPSWLM

pLDDT: mean 75.1, std 19.9, range [34.59, 97.06]

Foldseek 3Di:
DPDPWDQQPVDRDTADQDDPDDDDHDPPNDSDDPVRVQVVLVVVLVVVVVPDPQVVVQCVVCVVVVNFGWGKAAFPDSDDPRAPDDRPDHKIWIGTPVRPDIDID

Organism: NCBI:txid681940

Radius of gyration: 18.5 Å; chains: 1; bounding box: 50×32×40 Å